Protein AF-A0A7Z9IKF7-F1 (afdb_monomer_lite)

Secondary structure (DSSP, 8-state):
-------S-TTTS-BS-EEEEEETT--S--HHHHHHHHHTTTHHHHHHHHTS----TT-EEEEEPPTT-SBSEEEEEEEE-GGG--HHHHHHHH-

Sequence (95 aa):
MLVRYVDVEPLKHETPMLTVGVLEGTETLTGWLAILDTALGGAIRRALSSGDFRGKSGDELVLYGSGNTGFRRLLLLGLGQSDRLDWESVRRMAG

Radius of gyration: 13.34 Å; chains: 1; bounding box: 36×22×35 Å

Structure (mmCIF, N/CA/C/O backbone):
data_AF-A0A7Z9IKF7-F1
#
_entry.id   AF-A0A7Z9IKF7-F1
#
loop_
_atom_site.group_PDB
_atom_site.id
_atom_site.type_symbol
_atom_site.label_atom_id
_atom_site.label_alt_id
_atom_site.label_comp_id
_atom_site.label_asym_id
_atom_site.label_entity_id
_atom_site.label_seq_id
_atom_site.pdbx_PDB_ins_code
_atom_site.Cartn_x
_atom_site.Cartn_y
_atom_site.Cartn_z
_atom_site.occupancy
_atom_site.B_iso_or_equiv
_atom_site.auth_seq_id
_atom_site.auth_comp_id
_atom_site.auth_asym_id
_atom_site.auth_atom_id
_atom_site.pdbx_PDB_model_num
ATOM 1 N N . MET A 1 1 ? 19.456 -11.699 10.049 1.00 73.50 1 MET A N 1
ATOM 2 C CA . MET A 1 1 ? 18.800 -10.795 9.082 1.00 73.50 1 MET A CA 1
ATOM 3 C C . MET A 1 1 ? 19.719 -9.606 8.857 1.00 73.50 1 MET A C 1
ATOM 5 O O . MET A 1 1 ? 20.153 -9.024 9.840 1.00 73.50 1 MET A O 1
ATOM 9 N N . LEU A 1 2 ? 20.089 -9.307 7.609 1.00 88.06 2 LEU A N 1
ATOM 10 C CA . LEU A 1 2 ? 20.901 -8.131 7.275 1.00 88.06 2 LEU A CA 1
ATOM 11 C C . LEU A 1 2 ? 19.961 -7.011 6.833 1.00 88.06 2 LEU A C 1
ATOM 13 O O . LEU A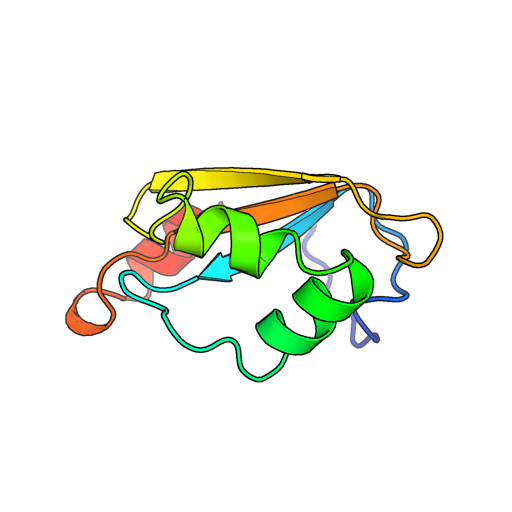 1 2 ? 19.235 -7.175 5.857 1.00 88.06 2 LEU A O 1
ATOM 17 N N . VAL A 1 3 ? 19.976 -5.893 7.554 1.00 89.31 3 VAL A N 1
ATOM 18 C CA . VAL A 1 3 ? 19.222 -4.689 7.192 1.00 89.31 3 VAL A CA 1
ATOM 19 C C . VAL A 1 3 ? 20.166 -3.745 6.459 1.00 89.31 3 VAL A C 1
ATOM 21 O O . VAL A 1 3 ? 21.260 -3.458 6.944 1.00 89.31 3 VAL A O 1
ATOM 24 N N . ARG A 1 4 ? 19.750 -3.272 5.283 1.00 93.38 4 ARG A N 1
ATOM 25 C CA . ARG A 1 4 ? 20.481 -2.274 4.500 1.00 93.38 4 ARG A CA 1
ATOM 26 C C . ARG A 1 4 ? 19.557 -1.103 4.211 1.00 93.38 4 ARG A C 1
ATOM 28 O O . ARG A 1 4 ? 18.495 -1.293 3.629 1.00 93.38 4 ARG A O 1
ATOM 35 N N . TYR A 1 5 ? 19.995 0.095 4.575 1.00 93.19 5 TYR A N 1
ATOM 36 C CA . TYR A 1 5 ? 19.369 1.323 4.108 1.00 93.19 5 TYR A CA 1
ATOM 37 C C . TYR A 1 5 ? 19.803 1.601 2.666 1.00 93.19 5 TYR A C 1
ATOM 39 O O . TYR A 1 5 ? 20.987 1.501 2.337 1.00 93.19 5 TYR A O 1
ATOM 47 N N . VAL A 1 6 ? 18.842 1.926 1.808 1.00 93.06 6 VAL A N 1
ATOM 48 C CA . VAL A 1 6 ? 19.076 2.367 0.432 1.00 93.06 6 VAL A CA 1
ATOM 49 C C . VAL A 1 6 ? 18.234 3.608 0.183 1.00 93.06 6 VAL A C 1
ATOM 51 O O . VAL A 1 6 ? 17.056 3.626 0.526 1.00 93.06 6 VAL A O 1
ATOM 54 N N . ASP A 1 7 ? 18.841 4.631 -0.409 1.00 93.44 7 ASP A N 1
ATOM 55 C CA . ASP A 1 7 ? 18.151 5.849 -0.828 1.00 93.44 7 ASP A CA 1
ATOM 56 C C . ASP A 1 7 ? 17.942 5.790 -2.342 1.00 93.44 7 ASP A C 1
ATOM 58 O O . ASP A 1 7 ? 18.879 5.954 -3.126 1.00 93.44 7 ASP A O 1
ATOM 62 N N . VAL A 1 8 ? 16.737 5.400 -2.746 1.00 91.00 8 VAL A N 1
ATOM 63 C CA . VAL A 1 8 ? 16.380 5.094 -4.135 1.00 91.00 8 VAL A CA 1
ATOM 64 C C . VAL A 1 8 ? 14.918 5.434 -4.385 1.00 91.00 8 VAL A C 1
ATOM 66 O O . VAL A 1 8 ? 14.099 5.422 -3.470 1.00 91.00 8 VAL A O 1
ATOM 69 N N . GLU A 1 9 ? 14.565 5.664 -5.649 1.00 89.12 9 GLU A N 1
ATOM 70 C CA . GLU A 1 9 ? 13.170 5.803 -6.063 1.00 89.12 9 GLU A CA 1
ATOM 71 C C . GLU A 1 9 ? 12.447 4.438 -5.951 1.00 89.12 9 GLU A C 1
ATOM 73 O O . GLU A 1 9 ? 12.756 3.525 -6.727 1.00 89.12 9 GLU A O 1
ATOM 78 N N . PRO A 1 10 ? 11.472 4.263 -5.032 1.00 88.19 10 PRO A N 1
ATOM 79 C CA . PRO A 1 10 ? 10.876 2.956 -4.736 1.00 88.19 10 PRO A CA 1
ATOM 80 C C . PRO A 1 10 ? 10.201 2.295 -5.938 1.00 88.19 10 PRO A C 1
ATOM 82 O O . PRO A 1 10 ? 10.227 1.074 -6.065 1.00 88.19 10 PRO A O 1
ATOM 85 N N . LEU A 1 11 ? 9.626 3.090 -6.848 1.00 91.12 11 LEU A N 1
ATOM 86 C CA . LEU A 1 11 ? 8.970 2.568 -8.049 1.00 91.12 11 LEU A CA 1
ATOM 87 C C . LEU A 1 11 ? 9.943 1.906 -9.026 1.00 91.12 11 LEU A C 1
ATOM 89 O O . LEU A 1 11 ? 9.519 1.028 -9.770 1.00 91.12 11 LEU A O 1
ATOM 93 N N . LYS A 1 12 ? 11.213 2.322 -9.046 1.00 90.38 12 LYS A N 1
ATOM 94 C CA . LYS A 1 12 ? 12.235 1.804 -9.971 1.00 90.38 12 LYS A CA 1
ATOM 95 C C . LYS A 1 12 ? 13.189 0.819 -9.309 1.00 90.38 12 LYS A C 1
ATOM 97 O O . LYS A 1 12 ? 13.966 0.173 -10.003 1.00 90.38 12 LYS A O 1
ATOM 102 N N . HIS A 1 13 ? 13.156 0.706 -7.984 1.00 93.50 13 HIS A N 1
ATOM 103 C CA . HIS A 1 13 ? 14.024 -0.218 -7.276 1.00 93.50 13 HIS A CA 1
ATOM 104 C C . HIS A 1 13 ? 13.610 -1.666 -7.545 1.00 93.50 13 HIS A C 1
ATOM 106 O O . HIS A 1 13 ? 12.471 -2.059 -7.285 1.00 93.50 13 HIS A O 1
ATOM 112 N N . GLU A 1 14 ? 14.547 -2.467 -8.051 1.00 93.69 14 GLU A N 1
ATOM 113 C CA . GLU A 1 14 ? 14.303 -3.881 -8.305 1.00 93.69 14 GLU A CA 1
ATOM 114 C C . GLU A 1 14 ? 14.206 -4.663 -6.995 1.00 93.69 14 GLU A C 1
ATOM 116 O O . GLU A 1 14 ? 15.189 -4.837 -6.273 1.00 93.69 14 GLU A O 1
ATOM 121 N N . THR A 1 15 ? 13.006 -5.157 -6.686 1.00 93.88 15 THR A N 1
ATOM 122 C CA . THR A 1 15 ? 12.770 -5.983 -5.498 1.00 93.88 15 THR A CA 1
ATOM 123 C C . THR A 1 15 ? 11.685 -7.041 -5.737 1.00 93.88 15 THR A C 1
ATOM 125 O O . THR A 1 15 ? 10.690 -6.793 -6.427 1.00 93.88 15 THR A O 1
ATOM 128 N N . PRO A 1 16 ? 11.802 -8.251 -5.157 1.00 94.69 16 PRO A N 1
ATOM 129 C CA . PRO A 1 16 ? 10.734 -9.247 -5.218 1.00 94.69 16 PRO A CA 1
ATOM 130 C C . PRO A 1 16 ? 9.417 -8.792 -4.569 1.00 94.69 16 PRO A C 1
ATOM 132 O O . PRO A 1 16 ? 8.358 -9.326 -4.921 1.00 94.69 16 PRO A O 1
ATOM 135 N N . MET A 1 17 ? 9.489 -7.872 -3.602 1.00 93.94 17 MET A N 1
ATOM 136 C CA . MET A 1 17 ? 8.346 -7.333 -2.868 1.00 93.94 17 MET A CA 1
ATOM 137 C C . MET A 1 17 ? 8.669 -5.942 -2.311 1.00 93.94 17 MET A C 1
ATOM 139 O O . MET A 1 17 ? 9.720 -5.738 -1.704 1.00 93.94 17 MET A O 1
ATOM 143 N N . LEU A 1 18 ? 7.752 -5.003 -2.522 1.00 94.62 18 LEU A N 1
ATOM 144 C CA . LEU A 1 18 ? 7.686 -3.721 -1.827 1.00 94.62 18 LEU A CA 1
ATOM 145 C C . LEU A 1 18 ? 6.543 -3.795 -0.811 1.00 94.62 18 LEU A C 1
ATOM 147 O O . LEU A 1 18 ? 5.490 -4.339 -1.132 1.00 94.62 18 LEU A O 1
ATOM 151 N N . THR A 1 19 ? 6.727 -3.234 0.380 1.00 94.25 19 THR A N 1
ATOM 152 C CA . THR A 1 19 ? 5.703 -3.228 1.432 1.00 94.25 19 THR A CA 1
ATOM 153 C C . THR A 1 19 ? 5.391 -1.799 1.846 1.00 94.25 19 THR A C 1
ATOM 155 O O . THR A 1 19 ? 6.308 -0.996 2.015 1.00 94.25 19 THR A O 1
ATOM 158 N N . VAL A 1 20 ? 4.107 -1.473 1.998 1.00 94.06 20 VAL A N 1
ATOM 159 C CA . VAL A 1 20 ? 3.640 -0.131 2.365 1.00 94.06 20 VAL A CA 1
ATOM 160 C C . VAL A 1 20 ? 2.548 -0.226 3.420 1.00 94.06 20 VAL A C 1
ATOM 162 O O . VAL A 1 20 ? 1.575 -0.958 3.256 1.00 94.06 20 VAL A O 1
ATOM 165 N N . GLY A 1 21 ? 2.712 0.537 4.499 1.00 93.62 21 GLY A N 1
ATOM 166 C CA . GLY A 1 21 ? 1.705 0.675 5.544 1.00 93.62 21 GLY A CA 1
ATOM 167 C C . GLY A 1 21 ? 0.597 1.653 5.147 1.00 93.62 21 GLY A C 1
ATOM 168 O O . GLY A 1 21 ? 0.877 2.721 4.602 1.00 93.62 21 GLY A O 1
ATOM 169 N N . VAL A 1 22 ? -0.653 1.305 5.446 1.00 95.06 22 VAL A N 1
ATOM 170 C CA . VAL A 1 22 ? -1.844 2.125 5.189 1.00 95.06 22 VAL A CA 1
ATOM 171 C C . VAL A 1 22 ? -2.694 2.189 6.456 1.00 95.06 22 VAL A C 1
ATOM 173 O O . VAL A 1 22 ? -2.980 1.161 7.064 1.00 95.06 22 VAL A O 1
ATOM 176 N N . LEU A 1 23 ? -3.094 3.395 6.861 1.00 94.56 23 LEU A N 1
ATOM 177 C CA . LEU A 1 23 ? -3.926 3.620 8.046 1.00 94.56 23 LEU A CA 1
ATOM 178 C C . LEU A 1 23 ? -5.381 3.213 7.803 1.00 94.56 23 LEU A C 1
ATOM 180 O O . LEU A 1 23 ? -5.897 3.335 6.686 1.00 94.56 23 LEU A O 1
ATOM 184 N N . GLU A 1 24 ? -6.052 2.788 8.869 1.00 95.38 24 GLU A N 1
ATOM 185 C CA . GLU A 1 24 ? -7.479 2.494 8.833 1.00 95.38 24 GLU A CA 1
ATOM 186 C C . GLU A 1 24 ? -8.277 3.741 8.437 1.00 95.38 24 GLU A C 1
ATOM 188 O O . GLU A 1 24 ? -8.035 4.837 8.943 1.00 95.38 24 GLU A O 1
ATOM 193 N N . GLY A 1 25 ? -9.233 3.575 7.520 1.00 92.88 25 GLY A N 1
ATOM 194 C CA . GLY A 1 25 ? -10.075 4.686 7.063 1.00 92.88 25 GLY A CA 1
ATOM 195 C C . GLY A 1 25 ? -9.379 5.641 6.088 1.00 92.88 25 GLY A C 1
ATOM 196 O O . GLY A 1 25 ? -9.854 6.753 5.878 1.00 92.88 25 GLY A O 1
ATOM 197 N N . THR A 1 26 ? -8.265 5.234 5.471 1.00 92.88 26 THR A N 1
ATOM 198 C CA . THR A 1 26 ? -7.653 5.999 4.374 1.00 92.88 26 THR A CA 1
ATOM 199 C C . THR A 1 26 ? -8.600 6.043 3.168 1.00 92.88 26 THR A C 1
ATOM 201 O O . THR A 1 26 ? -8.689 5.085 2.406 1.00 92.88 26 THR A O 1
ATOM 204 N N . GLU A 1 27 ? -9.289 7.168 2.972 1.00 86.81 27 GLU A N 1
ATOM 205 C CA . GLU A 1 27 ? -10.193 7.373 1.827 1.00 86.81 27 GLU A CA 1
ATOM 206 C C . GLU A 1 27 ? -9.499 8.065 0.646 1.00 86.81 27 GLU A C 1
ATOM 208 O O . GLU A 1 27 ? -9.749 7.755 -0.520 1.00 86.81 27 GLU A O 1
ATOM 213 N N . THR A 1 28 ? -8.599 9.008 0.942 1.00 90.44 28 THR A N 1
ATOM 214 C CA . THR A 1 28 ? -7.885 9.785 -0.076 1.00 90.44 28 THR A CA 1
ATOM 215 C C . THR A 1 28 ? -6.449 9.303 -0.198 1.00 90.44 28 THR A C 1
ATOM 217 O O . THR A 1 28 ? -5.671 9.361 0.753 1.00 90.44 28 THR A O 1
ATOM 220 N N . LEU A 1 29 ? -6.075 8.871 -1.402 1.00 94.12 29 LEU A N 1
ATOM 221 C CA . LEU A 1 29 ? -4.700 8.493 -1.706 1.00 94.12 29 LEU A CA 1
ATOM 222 C C . LEU A 1 29 ? -3.840 9.747 -1.872 1.00 94.12 29 LEU A C 1
ATOM 224 O O . LEU A 1 29 ? -4.112 10.575 -2.741 1.00 94.12 29 LEU A O 1
ATOM 228 N N . THR A 1 30 ? -2.782 9.865 -1.073 1.00 93.31 30 THR A N 1
ATOM 229 C CA . THR A 1 30 ? -1.814 10.969 -1.141 1.00 93.31 30 THR A CA 1
ATOM 230 C C . THR A 1 30 ? -0.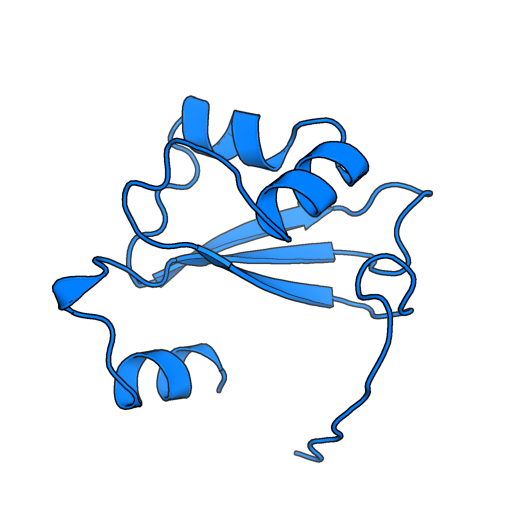376 10.441 -1.126 1.00 93.31 30 THR A C 1
ATOM 232 O O . THR A 1 30 ? -0.132 9.267 -0.834 1.00 93.31 30 THR A O 1
ATOM 235 N N . GLY A 1 31 ? 0.585 11.295 -1.498 1.00 92.75 31 GLY A N 1
ATOM 236 C CA . GLY A 1 31 ? 2.015 10.973 -1.475 1.00 92.75 31 GLY A CA 1
ATOM 237 C C . GLY A 1 31 ? 2.362 9.684 -2.229 1.00 92.75 31 GLY A C 1
ATOM 238 O O . GLY A 1 31 ? 1.890 9.454 -3.344 1.00 92.75 31 GLY A O 1
ATOM 239 N N . TRP A 1 32 ? 3.164 8.823 -1.598 1.00 91.44 32 TRP A N 1
ATOM 240 C CA . TRP A 1 32 ? 3.591 7.545 -2.176 1.00 91.44 32 TRP A CA 1
ATOM 241 C C . TRP A 1 32 ? 2.434 6.618 -2.539 1.00 91.44 32 TRP A C 1
ATOM 243 O O . TRP A 1 32 ? 2.507 5.936 -3.558 1.00 91.44 32 TRP A O 1
ATOM 253 N N . LEU A 1 33 ? 1.350 6.619 -1.760 1.00 93.50 33 LEU A N 1
ATOM 254 C CA . LEU A 1 33 ? 0.217 5.733 -2.011 1.00 93.50 33 LEU A CA 1
ATOM 255 C C . LEU A 1 33 ? -0.505 6.105 -3.318 1.00 93.50 33 LEU A C 1
ATOM 257 O O . LEU A 1 33 ? -0.890 5.222 -4.078 1.00 93.50 33 LEU A O 1
ATOM 261 N N . ALA A 1 34 ? -0.609 7.402 -3.632 1.00 95.44 34 ALA A N 1
ATOM 262 C CA . ALA A 1 34 ? -1.164 7.882 -4.902 1.00 95.44 34 ALA A CA 1
ATOM 263 C C . ALA A 1 34 ? -0.261 7.566 -6.109 1.00 95.44 34 ALA A C 1
ATOM 265 O O . ALA A 1 34 ? -0.749 7.189 -7.178 1.00 95.44 34 ALA A O 1
ATOM 266 N N . ILE A 1 35 ? 1.059 7.700 -5.937 1.00 94.12 35 ILE A N 1
ATOM 267 C CA . ILE A 1 35 ? 2.045 7.379 -6.981 1.00 94.12 35 ILE A CA 1
ATOM 268 C C . ILE A 1 35 ? 1.998 5.878 -7.302 1.00 94.12 35 ILE A C 1
ATOM 270 O O . ILE A 1 35 ? 1.933 5.494 -8.471 1.00 94.12 35 ILE A O 1
ATOM 274 N N . LEU A 1 36 ? 1.969 5.028 -6.271 1.00 94.06 36 LEU A N 1
ATOM 275 C CA . LEU A 1 36 ? 1.863 3.576 -6.424 1.00 94.06 36 LEU A CA 1
ATOM 276 C C . LEU A 1 36 ? 0.538 3.164 -7.067 1.00 94.06 36 LEU A C 1
ATOM 278 O O . LEU A 1 36 ? 0.542 2.343 -7.979 1.00 94.06 36 LEU A O 1
ATOM 282 N N . ASP A 1 37 ? -0.583 3.757 -6.651 1.00 94.81 37 ASP A N 1
ATOM 283 C CA . ASP A 1 37 ? -1.889 3.472 -7.252 1.00 94.81 37 ASP A CA 1
ATOM 284 C C . ASP A 1 37 ? -1.907 3.801 -8.747 1.00 94.81 37 ASP A C 1
ATOM 286 O O . ASP A 1 37 ? -2.382 3.001 -9.551 1.00 94.81 37 ASP A O 1
ATOM 290 N N . THR A 1 38 ? -1.308 4.929 -9.136 1.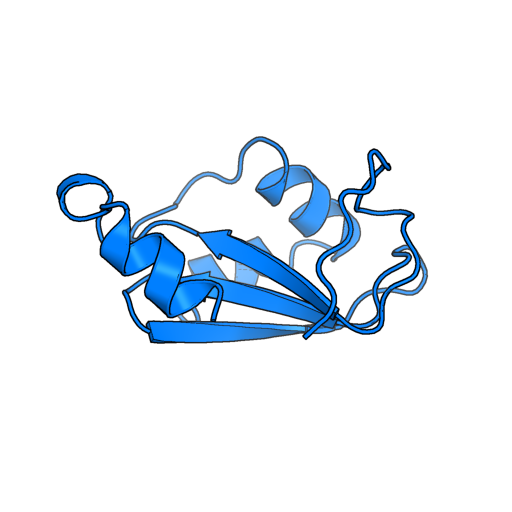00 94.31 38 THR A N 1
ATOM 291 C CA . THR A 1 38 ? -1.176 5.320 -10.546 1.00 94.31 38 THR A CA 1
ATOM 292 C C . THR A 1 38 ? -0.361 4.290 -11.333 1.00 94.31 38 THR A C 1
ATOM 294 O O . THR A 1 38 ? -0.794 3.842 -12.395 1.00 94.31 38 THR A O 1
ATOM 297 N N . ALA A 1 39 ? 0.781 3.849 -10.797 1.00 93.00 39 ALA A N 1
ATOM 298 C CA . ALA A 1 39 ? 1.628 2.835 -11.432 1.00 93.00 39 ALA A CA 1
ATOM 299 C C . ALA A 1 39 ? 0.971 1.441 -11.513 1.00 93.00 39 ALA A C 1
ATOM 301 O O . ALA A 1 39 ? 1.269 0.653 -12.415 1.00 93.00 39 ALA A O 1
ATOM 302 N N . LEU A 1 40 ? 0.044 1.152 -10.597 1.00 93.12 40 LEU A N 1
ATOM 303 C CA . LEU A 1 40 ? -0.759 -0.072 -10.559 1.00 93.12 40 LEU A CA 1
ATOM 304 C C . LEU A 1 40 ? -2.125 0.079 -11.252 1.00 93.12 40 LEU A C 1
ATOM 306 O O . LEU A 1 40 ? -3.001 -0.775 -11.102 1.00 93.12 40 LEU A O 1
ATOM 310 N N . GLY A 1 41 ? -2.337 1.162 -12.006 1.00 93.31 41 GLY A N 1
ATOM 311 C CA . GLY A 1 41 ? -3.560 1.379 -12.778 1.00 93.31 41 GLY A CA 1
ATOM 312 C C . GLY A 1 41 ? -4.825 1.461 -11.918 1.00 93.31 41 GLY A C 1
ATOM 313 O O . GLY A 1 41 ? -5.871 0.942 -12.314 1.00 93.31 41 GLY A O 1
ATOM 314 N N . GLY A 1 42 ? -4.744 2.050 -10.725 1.00 94.62 42 GLY A N 1
ATOM 315 C CA . GLY A 1 42 ? -5.874 2.259 -9.814 1.00 94.62 42 GLY A CA 1
ATOM 316 C C . GLY A 1 42 ? -6.215 1.068 -8.911 1.00 94.62 42 GLY A C 1
ATOM 317 O O . GLY A 1 42 ? -7.332 0.995 -8.394 1.00 94.62 42 GLY A O 1
ATOM 318 N N . ALA A 1 43 ? -5.326 0.077 -8.788 1.00 94.81 43 ALA A N 1
ATOM 319 C CA . ALA A 1 43 ? -5.612 -1.152 -8.045 1.00 94.81 43 ALA A CA 1
ATOM 320 C C . ALA A 1 43 ? -5.806 -0.921 -6.538 1.00 94.81 43 ALA A C 1
ATOM 322 O O . ALA A 1 43 ? -6.678 -1.552 -5.942 1.00 94.81 43 ALA A O 1
ATOM 323 N N . ILE A 1 44 ? -5.051 0.003 -5.937 1.00 95.56 44 ILE A N 1
ATOM 324 C CA . ILE A 1 44 ? -5.157 0.321 -4.507 1.00 95.56 44 ILE A CA 1
ATOM 325 C C . ILE A 1 44 ? -6.501 0.996 -4.247 1.00 95.56 44 ILE A C 1
ATOM 327 O O . ILE A 1 44 ? -7.235 0.598 -3.345 1.00 95.56 44 ILE A O 1
ATOM 331 N N . ARG A 1 45 ? -6.873 1.971 -5.085 1.00 95.88 45 ARG A N 1
ATOM 332 C CA . ARG A 1 45 ? -8.165 2.652 -4.968 1.00 95.88 45 ARG A CA 1
ATOM 333 C C . ARG A 1 45 ? -9.333 1.677 -5.091 1.00 95.88 45 ARG A C 1
ATOM 335 O O . ARG A 1 45 ? -10.277 1.785 -4.317 1.00 95.88 45 ARG A O 1
ATOM 342 N N . ARG A 1 46 ? -9.264 0.717 -6.022 1.00 95.69 46 ARG A N 1
ATOM 343 C CA . ARG A 1 46 ? -10.296 -0.324 -6.175 1.00 95.69 46 ARG A CA 1
ATOM 344 C C . ARG A 1 46 ? -10.406 -1.227 -4.948 1.00 95.69 46 ARG A C 1
ATOM 346 O O . ARG A 1 46 ? -11.520 -1.560 -4.552 1.00 95.69 46 ARG A O 1
ATOM 353 N N . ALA A 1 47 ? -9.282 -1.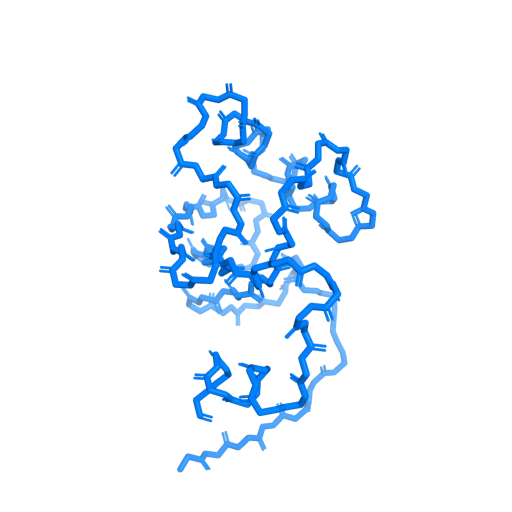606 -4.343 1.00 95.56 47 ALA A N 1
ATOM 354 C CA . ALA A 1 47 ? -9.274 -2.410 -3.121 1.00 95.56 47 ALA A CA 1
ATOM 355 C C . ALA A 1 47 ? -9.899 -1.663 -1.929 1.00 95.56 47 ALA A C 1
ATOM 357 O O . ALA A 1 47 ? -10.688 -2.234 -1.181 1.00 95.56 47 ALA A O 1
ATOM 358 N N . LEU A 1 48 ? -9.612 -0.365 -1.792 1.00 94.94 48 LEU A N 1
ATOM 359 C CA . LEU A 1 48 ? -10.234 0.473 -0.764 1.00 94.94 48 LEU A CA 1
ATOM 360 C C . LEU A 1 48 ? -11.736 0.659 -1.017 1.00 94.94 48 LEU A C 1
ATOM 362 O O . LEU A 1 48 ? -12.540 0.513 -0.101 1.00 94.94 48 LEU A O 1
ATOM 366 N N . SER A 1 49 ? -12.135 0.938 -2.263 1.00 94.38 49 SER A N 1
ATOM 367 C CA . SER A 1 49 ? -13.536 1.213 -2.605 1.00 94.38 49 SER A CA 1
ATOM 368 C C . SER A 1 49 ? -14.440 -0.018 -2.528 1.00 94.38 49 SER A C 1
ATOM 370 O O . SER A 1 49 ? -15.625 0.111 -2.241 1.00 94.38 49 SER A O 1
ATOM 372 N N . SER A 1 50 ? -13.902 -1.207 -2.814 1.00 94.62 50 SER A N 1
ATOM 373 C CA . SER A 1 50 ? -14.612 -2.486 -2.644 1.00 94.62 50 SER A CA 1
ATOM 374 C C . SER A 1 50 ? -14.703 -2.911 -1.177 1.00 94.62 50 SER A C 1
ATOM 376 O O . SER A 1 50 ? -15.589 -3.679 -0.810 1.00 94.62 50 SER A O 1
ATOM 378 N N . GLY A 1 51 ? -13.816 -2.385 -0.328 1.00 93.00 51 GLY A N 1
ATOM 379 C CA . GLY A 1 51 ? -13.693 -2.775 1.070 1.00 93.00 51 GLY A CA 1
ATOM 380 C C . GLY A 1 51 ? -12.894 -4.061 1.286 1.00 93.00 51 GLY A C 1
ATOM 381 O O . GLY A 1 51 ? -12.867 -4.527 2.427 1.00 93.00 51 GLY A O 1
ATOM 382 N N . ASP A 1 52 ? -12.244 -4.587 0.237 1.00 94.06 52 ASP A N 1
ATOM 383 C CA . ASP A 1 52 ? -11.319 -5.731 0.285 1.00 94.06 52 ASP A CA 1
ATOM 384 C C . ASP A 1 52 ? -10.099 -5.441 1.169 1.00 94.06 52 ASP A C 1
ATOM 386 O O . ASP A 1 52 ? -9.495 -6.347 1.738 1.00 94.06 52 ASP A O 1
ATOM 390 N N . PHE A 1 53 ? -9.747 -4.163 1.306 1.00 96.31 53 PHE A N 1
ATOM 391 C CA . PHE A 1 53 ? -8.721 -3.689 2.222 1.00 96.31 53 PHE A CA 1
ATOM 392 C C . PHE A 1 53 ? -9.205 -2.414 2.909 1.00 96.31 53 PHE A C 1
ATOM 394 O O . PHE A 1 53 ? -9.713 -1.509 2.248 1.00 96.31 53 PHE A O 1
ATOM 401 N N . ARG A 1 54 ? -9.060 -2.330 4.238 1.00 95.19 54 ARG A N 1
ATOM 402 C CA . ARG A 1 54 ? -9.504 -1.160 5.020 1.00 95.19 54 ARG A CA 1
ATOM 403 C C . ARG A 1 54 ? -8.391 -0.503 5.822 1.00 95.19 54 ARG A C 1
ATOM 405 O O . ARG A 1 54 ? -8.616 0.580 6.355 1.00 95.19 54 ARG A O 1
ATOM 412 N N . GLY A 1 55 ? -7.221 -1.135 5.901 1.00 95.06 55 GLY A N 1
ATOM 413 C CA . GLY A 1 55 ? -6.079 -0.650 6.669 1.00 95.06 55 GLY A CA 1
ATOM 414 C C . GLY A 1 55 ? -6.155 -0.988 8.159 1.00 95.06 55 GLY A C 1
ATOM 415 O O . GLY A 1 55 ? -5.460 -0.360 8.953 1.00 95.06 55 GLY A O 1
ATOM 416 N N . LYS A 1 56 ? -6.986 -1.958 8.562 1.00 95.25 56 LYS A N 1
ATOM 417 C CA . LYS A 1 56 ? -7.065 -2.408 9.960 1.00 95.25 56 LYS A CA 1
ATOM 418 C C . LYS A 1 56 ? -5.781 -3.113 10.372 1.00 95.25 56 LYS A C 1
ATOM 420 O O . LYS A 1 56 ? -5.088 -3.683 9.540 1.00 95.25 56 LYS A O 1
ATOM 425 N N . SER A 1 57 ? -5.477 -3.115 11.667 1.00 91.38 57 SER A N 1
ATOM 426 C CA . SER A 1 57 ? -4.311 -3.847 12.167 1.00 91.38 57 SER A CA 1
ATOM 427 C C . SER A 1 57 ? -4.414 -5.331 11.798 1.00 91.38 57 SER A C 1
ATOM 429 O O . SER A 1 57 ? -5.411 -5.979 12.121 1.00 91.38 57 SER A O 1
ATOM 431 N N . GLY A 1 58 ? -3.398 -5.842 11.101 1.00 88.56 58 GLY A N 1
ATOM 432 C CA . GLY A 1 58 ? -3.370 -7.213 10.584 1.00 88.56 58 GLY A CA 1
ATOM 433 C C . GLY A 1 58 ? -4.024 -7.406 9.210 1.00 88.56 58 GLY A C 1
ATOM 434 O O . GLY A 1 58 ? -3.989 -8.523 8.702 1.00 88.56 58 GLY A O 1
ATOM 435 N N . ASP A 1 59 ? -4.587 -6.361 8.591 1.00 94.31 59 ASP A N 1
ATOM 436 C CA . ASP A 1 59 ? -4.989 -6.426 7.182 1.00 94.31 59 ASP A CA 1
ATOM 437 C C . ASP A 1 59 ? -3.738 -6.571 6.307 1.00 94.31 59 ASP A C 1
ATOM 439 O O . ASP A 1 59 ? -2.796 -5.779 6.406 1.00 94.31 59 ASP A O 1
ATOM 443 N N . GLU A 1 60 ? -3.766 -7.533 5.391 1.00 95.38 60 GLU A N 1
ATOM 444 C CA . GLU A 1 60 ? -2.729 -7.732 4.386 1.00 95.38 60 GLU A CA 1
ATOM 445 C C . GLU A 1 60 ? -3.371 -7.876 3.008 1.00 95.38 60 GLU A C 1
ATOM 447 O O . GLU A 1 60 ? -4.289 -8.675 2.819 1.00 95.38 60 GLU A O 1
ATOM 452 N N . LEU A 1 61 ? -2.877 -7.124 2.024 1.00 96.81 61 LEU A N 1
ATOM 453 C CA . LEU A 1 61 ? -3.297 -7.285 0.635 1.00 96.81 61 LEU A CA 1
ATOM 454 C C . LEU A 1 61 ? -2.097 -7.266 -0.305 1.00 96.81 61 LEU A C 1
ATOM 456 O O . LEU A 1 61 ? -1.354 -6.288 -0.371 1.00 96.81 61 LEU A O 1
ATOM 460 N N . VAL A 1 62 ? -1.944 -8.337 -1.083 1.00 96.88 62 VAL A N 1
ATOM 461 C CA . VAL A 1 62 ? -0.925 -8.422 -2.131 1.00 96.88 62 VAL A CA 1
ATOM 462 C C . VAL A 1 62 ? -1.513 -7.971 -3.461 1.00 96.88 62 VAL A C 1
ATOM 464 O O . VAL A 1 62 ? -2.452 -8.569 -3.983 1.00 96.88 62 VAL A O 1
ATOM 467 N N . LEU A 1 63 ? -0.896 -6.951 -4.043 1.00 95.25 63 LEU A N 1
ATOM 468 C CA . LEU A 1 63 ? -1.108 -6.512 -5.413 1.00 95.25 63 LEU A CA 1
ATOM 469 C C . LEU A 1 63 ? 0.109 -6.891 -6.255 1.00 95.25 63 LEU A C 1
ATOM 471 O O . LEU A 1 63 ? 1.249 -6.879 -5.786 1.00 95.25 63 LEU A O 1
ATOM 475 N N . TYR A 1 64 ? -0.118 -7.225 -7.517 1.00 92.50 64 TYR A N 1
ATOM 476 C CA . TYR A 1 64 ? 0.962 -7.572 -8.433 1.00 92.50 64 TYR A CA 1
ATOM 477 C C . TYR A 1 64 ? 1.406 -6.335 -9.205 1.00 92.50 64 TYR A C 1
ATOM 479 O O . TYR A 1 64 ? 0.574 -5.574 -9.701 1.00 92.50 64 TYR A O 1
ATOM 487 N N . GLY A 1 65 ? 2.724 -6.135 -9.264 1.00 83.56 65 GLY A N 1
ATOM 488 C CA . GLY A 1 65 ? 3.331 -5.064 -10.043 1.00 83.56 65 GLY A CA 1
ATOM 489 C C . GLY A 1 65 ? 2.967 -5.186 -11.520 1.00 83.56 65 GLY A C 1
ATOM 490 O O . GLY A 1 65 ? 2.752 -6.286 -12.036 1.00 83.56 65 GLY A O 1
ATOM 491 N N . SER A 1 66 ? 2.895 -4.049 -12.203 1.00 77.00 66 SER A N 1
ATOM 492 C CA . SER A 1 66 ? 2.791 -4.010 -13.660 1.00 77.00 66 SER A CA 1
ATOM 493 C C . SER A 1 66 ? 4.201 -4.003 -14.266 1.00 77.00 66 SER A C 1
ATOM 495 O O . SER 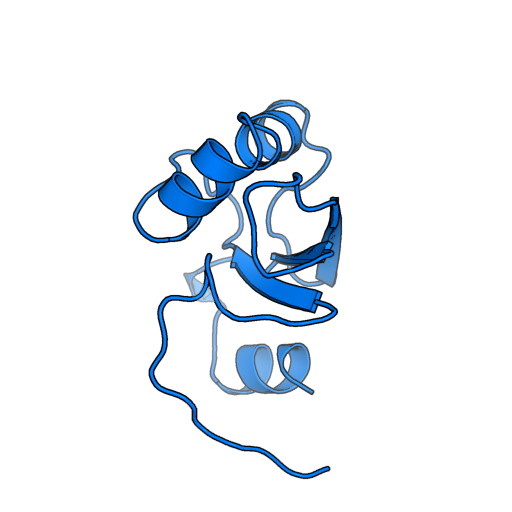A 1 66 ? 5.185 -3.785 -13.562 1.00 77.00 66 SER A O 1
ATOM 497 N N . GLY A 1 67 ? 4.338 -4.201 -15.581 1.00 75.44 67 GLY A N 1
ATOM 498 C CA . GLY A 1 67 ? 5.649 -4.131 -16.252 1.00 75.44 67 GLY A CA 1
ATOM 499 C C . GLY A 1 67 ? 6.385 -2.786 -16.098 1.00 75.44 67 GLY A C 1
ATOM 500 O O . GLY A 1 67 ? 7.552 -2.693 -16.458 1.00 75.44 67 GLY A O 1
ATOM 501 N N . ASN A 1 68 ? 5.722 -1.764 -15.546 1.00 82.00 68 ASN A N 1
ATOM 502 C CA . ASN A 1 68 ? 6.261 -0.423 -15.327 1.00 82.00 68 ASN A CA 1
ATOM 503 C C . ASN A 1 68 ? 6.819 -0.200 -13.906 1.00 82.00 68 ASN A C 1
ATOM 505 O O . ASN A 1 68 ? 7.224 0.920 -13.593 1.00 82.00 68 ASN A O 1
ATOM 509 N N . THR A 1 69 ? 6.832 -1.216 -13.036 1.00 90.56 69 THR A N 1
ATOM 510 C CA . THR A 1 69 ? 7.375 -1.123 -11.670 1.00 90.56 69 THR A CA 1
ATOM 511 C C . THR A 1 69 ? 8.590 -2.031 -11.487 1.00 90.56 69 THR A C 1
ATOM 513 O O . THR A 1 69 ? 8.586 -3.173 -11.934 1.00 90.56 69 THR A O 1
ATOM 516 N N . GLY A 1 70 ? 9.614 -1.558 -10.771 1.00 92.62 70 GLY A N 1
ATOM 517 C CA . GLY A 1 70 ? 10.794 -2.352 -10.402 1.00 92.62 70 GLY A CA 1
ATOM 518 C C . GLY A 1 70 ? 10.481 -3.469 -9.398 1.00 92.62 70 GLY A C 1
ATOM 519 O O . GLY A 1 70 ? 11.183 -4.479 -9.335 1.00 92.62 70 GLY A O 1
ATOM 520 N N . PHE A 1 71 ? 9.391 -3.340 -8.640 1.00 94.38 71 PHE A N 1
ATOM 521 C CA . PHE A 1 71 ? 8.921 -4.399 -7.755 1.00 94.38 71 PHE A CA 1
ATOM 522 C C . PHE A 1 71 ? 7.972 -5.372 -8.467 1.00 94.38 71 PHE A C 1
ATOM 524 O O . PHE A 1 71 ? 7.145 -4.977 -9.288 1.00 94.38 71 PHE A O 1
ATOM 531 N N . ARG A 1 72 ? 8.037 -6.660 -8.101 1.00 93.75 72 ARG A N 1
ATOM 532 C CA . ARG A 1 72 ? 7.118 -7.689 -8.637 1.00 93.75 72 ARG A CA 1
ATOM 533 C C . ARG A 1 72 ? 5.777 -7.748 -7.904 1.00 93.75 72 ARG A C 1
ATOM 535 O O . ARG A 1 72 ? 4.76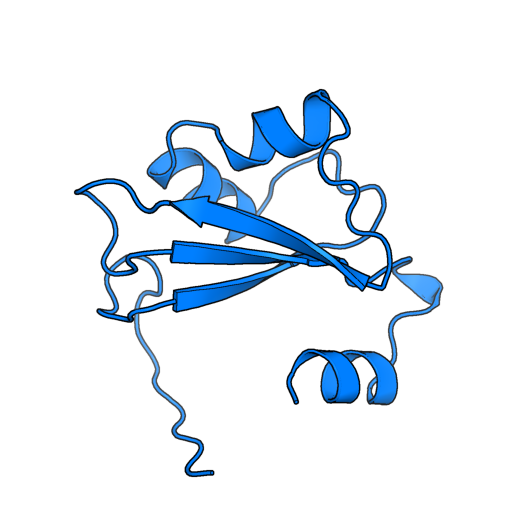2 -8.113 -8.491 1.00 93.75 72 ARG A O 1
ATOM 542 N N . ARG A 1 73 ? 5.778 -7.440 -6.607 1.00 95.62 73 ARG A N 1
ATOM 543 C CA . ARG A 1 73 ? 4.606 -7.481 -5.719 1.00 95.62 73 ARG A CA 1
ATOM 544 C C . ARG A 1 73 ? 4.626 -6.274 -4.793 1.00 95.62 73 ARG A C 1
ATOM 546 O O . ARG A 1 73 ? 5.696 -5.906 -4.313 1.00 95.62 73 ARG A O 1
ATOM 553 N N . LEU A 1 74 ? 3.458 -5.708 -4.534 1.00 95.31 74 LEU A N 1
ATOM 554 C CA . LEU A 1 74 ? 3.221 -4.714 -3.498 1.00 95.31 74 LEU A CA 1
ATOM 555 C C . LEU A 1 74 ? 2.375 -5.360 -2.400 1.00 95.31 74 LEU A C 1
ATOM 557 O O . LEU A 1 74 ? 1.271 -5.817 -2.677 1.00 95.31 74 LEU A O 1
ATOM 561 N N . LEU A 1 75 ? 2.881 -5.390 -1.173 1.00 95.81 75 LEU A N 1
ATOM 562 C CA . LEU A 1 75 ? 2.123 -5.771 0.013 1.00 95.81 75 LEU A CA 1
ATOM 563 C C . LEU A 1 75 ? 1.631 -4.503 0.716 1.00 95.81 75 LEU A C 1
ATOM 565 O O . LEU A 1 75 ? 2.432 -3.687 1.171 1.00 95.81 75 LEU A O 1
ATOM 569 N N . LEU A 1 76 ? 0.316 -4.341 0.803 1.00 96.06 76 LEU A N 1
ATOM 570 C CA . LEU A 1 76 ? -0.307 -3.353 1.674 1.00 96.06 76 LEU A CA 1
ATOM 571 C C . LEU A 1 76 ? -0.471 -3.966 3.060 1.00 96.06 76 LEU A C 1
ATOM 573 O O . LEU A 1 76 ? -1.052 -5.042 3.186 1.00 96.06 76 LEU A O 1
ATOM 577 N N . LEU A 1 77 ? 0.026 -3.269 4.077 1.00 95.44 77 LEU A N 1
ATOM 578 C CA . LEU A 1 77 ? -0.148 -3.634 5.478 1.00 95.44 77 LEU A CA 1
ATOM 579 C C . LEU A 1 77 ? -1.052 -2.620 6.165 1.00 95.44 77 LEU A C 1
ATOM 581 O O . LEU A 1 77 ? -0.798 -1.416 6.110 1.00 95.44 77 LEU A O 1
ATOM 585 N N . GLY A 1 78 ? -2.094 -3.090 6.834 1.00 94.94 78 GLY A N 1
ATOM 586 C CA . GLY A 1 78 ? -2.962 -2.233 7.622 1.00 94.94 78 GLY A CA 1
ATOM 587 C C . GLY A 1 78 ? -2.320 -1.854 8.953 1.00 94.94 78 GLY A C 1
ATOM 588 O O . GLY A 1 78 ? -2.027 -2.708 9.789 1.00 94.94 78 GLY A O 1
ATOM 589 N N . LEU A 1 79 ? -2.095 -0.555 9.139 1.00 93.81 79 LEU A N 1
ATOM 590 C CA . LEU A 1 79 ? -1.483 0.034 10.333 1.00 93.81 79 LEU A CA 1
ATOM 591 C C . LEU A 1 79 ? -2.488 0.196 11.488 1.00 93.81 79 LEU A C 1
ATOM 593 O O . LEU A 1 79 ? -2.092 0.479 12.615 1.00 93.81 79 LEU A O 1
ATOM 597 N N . GLY A 1 80 ? -3.783 0.007 11.227 1.00 93.62 80 GLY A N 1
ATOM 598 C CA . GLY A 1 80 ? -4.851 0.270 12.181 1.00 93.62 80 GLY A CA 1
ATOM 599 C C . GLY A 1 80 ? -5.162 1.759 12.321 1.00 93.62 80 GLY A C 1
ATOM 600 O O . GLY A 1 80 ? -4.829 2.580 11.463 1.00 93.62 80 GLY A O 1
ATOM 601 N N . GLN A 1 81 ? -5.851 2.093 13.408 1.00 94.56 81 GLN A N 1
ATOM 602 C CA . GLN A 1 81 ? -6.276 3.457 13.705 1.00 94.56 81 GLN A CA 1
ATOM 603 C C . GLN A 1 81 ? -5.066 4.338 14.029 1.00 94.56 81 GLN A C 1
ATOM 605 O O . GLN A 1 81 ? -4.172 3.937 14.775 1.00 94.56 81 GLN A O 1
ATOM 610 N N . SER A 1 82 ? -5.042 5.554 13.487 1.00 91.06 82 SER A N 1
ATOM 611 C CA . SER A 1 82 ? -3.906 6.473 13.625 1.00 91.06 82 SER A CA 1
ATOM 612 C C . SER A 1 82 ? -3.604 6.878 15.068 1.00 91.06 82 SER A C 1
ATOM 614 O O . SER A 1 82 ? -2.455 7.148 15.395 1.00 91.06 82 SER A O 1
ATOM 616 N N . ASP A 1 83 ? -4.620 6.927 15.928 1.00 91.81 83 ASP A N 1
ATOM 617 C CA . ASP A 1 83 ? -4.505 7.253 17.355 1.00 91.81 83 ASP A CA 1
ATOM 618 C C . ASP A 1 83 ? -3.909 6.111 18.194 1.00 91.81 83 ASP A C 1
ATOM 620 O O . ASP A 1 83 ? -3.462 6.338 19.317 1.00 91.81 83 ASP A O 1
ATOM 624 N N . ARG A 1 84 ? -3.881 4.891 17.648 1.00 89.44 84 ARG A N 1
ATOM 625 C CA . ARG A 1 84 ? -3.314 3.690 18.278 1.00 89.44 84 ARG A CA 1
ATOM 626 C C . ARG A 1 84 ? -1.966 3.279 17.693 1.00 89.44 84 ARG A C 1
ATOM 628 O O . ARG A 1 84 ? -1.399 2.288 18.145 1.00 89.44 84 ARG A O 1
ATOM 635 N N . LEU A 1 85 ? -1.466 4.003 16.692 1.00 89.38 85 LEU A N 1
ATOM 636 C CA . LEU A 1 85 ? -0.182 3.710 16.072 1.00 89.38 85 LEU A CA 1
ATOM 637 C C . LEU A 1 85 ? 0.958 4.116 17.015 1.00 89.38 85 LEU A C 1
ATOM 639 O O . LEU A 1 85 ? 1.173 5.297 17.282 1.00 89.38 85 LEU A O 1
ATOM 643 N N . ASP A 1 86 ? 1.712 3.128 17.487 1.00 90.94 86 ASP A N 1
ATOM 644 C CA . ASP A 1 86 ? 2.879 3.313 18.349 1.00 90.94 86 ASP A CA 1
ATOM 645 C C . ASP A 1 86 ? 4.127 2.594 17.806 1.00 90.94 86 ASP A C 1
ATOM 647 O O . ASP A 1 86 ? 4.080 1.827 16.841 1.00 90.94 86 ASP A O 1
ATOM 651 N N . TRP A 1 87 ? 5.283 2.834 18.425 1.00 91.31 87 TRP A N 1
ATOM 652 C CA . TRP A 1 87 ? 6.544 2.233 17.982 1.00 91.31 87 TRP A CA 1
ATOM 653 C C . TRP A 1 87 ? 6.545 0.702 18.023 1.00 91.31 87 TRP A C 1
ATOM 655 O O . TRP A 1 87 ? 7.182 0.068 17.183 1.00 91.31 87 TRP A O 1
ATOM 665 N N . GLU A 1 88 ? 5.835 0.105 18.979 1.00 89.69 88 GLU A N 1
ATOM 666 C CA . GLU A 1 88 ? 5.767 -1.347 19.128 1.00 89.69 88 GLU A CA 1
ATOM 667 C C . GLU A 1 88 ? 4.917 -1.974 18.016 1.00 89.69 88 GLU A C 1
ATOM 669 O O . GLU A 1 88 ? 5.297 -2.997 17.448 1.00 89.69 88 GLU A O 1
ATOM 674 N N . SER A 1 89 ? 3.810 -1.337 17.640 1.00 85.50 89 SER A N 1
ATOM 675 C CA . SER A 1 89 ? 2.978 -1.748 16.512 1.00 85.50 89 SER A CA 1
ATOM 676 C C . SER A 1 89 ? 3.751 -1.678 15.191 1.00 85.50 89 SER A C 1
ATOM 678 O O . SER A 1 89 ? 3.764 -2.660 14.449 1.00 85.50 89 SER A O 1
ATOM 680 N N . VAL A 1 90 ? 4.505 -0.598 14.945 1.00 87.00 90 VAL A N 1
ATOM 681 C CA . VAL A 1 90 ? 5.372 -0.480 13.759 1.00 87.00 90 VAL A CA 1
ATOM 682 C C . VAL A 1 90 ? 6.450 -1.563 13.759 1.00 87.00 90 VAL A C 1
ATOM 684 O O . VAL A 1 90 ? 6.655 -2.220 12.738 1.00 87.00 90 VAL A O 1
ATOM 687 N N . ARG A 1 91 ? 7.112 -1.798 14.901 1.00 88.19 91 ARG A N 1
ATOM 688 C CA . ARG A 1 91 ? 8.121 -2.857 15.038 1.00 88.19 91 ARG A CA 1
ATOM 689 C C . ARG A 1 91 ? 7.533 -4.230 14.705 1.00 88.19 91 ARG A C 1
ATOM 691 O O . ARG A 1 91 ? 8.132 -4.968 13.931 1.00 88.19 91 ARG A O 1
ATOM 698 N N . ARG A 1 92 ? 6.374 -4.577 15.272 1.00 85.06 92 ARG A N 1
ATOM 699 C CA . ARG A 1 92 ? 5.721 -5.879 15.044 1.00 85.06 92 ARG A CA 1
ATOM 700 C C . ARG A 1 92 ? 5.358 -6.107 13.586 1.00 85.06 92 ARG A C 1
ATOM 702 O O . ARG A 1 92 ? 5.454 -7.232 13.115 1.00 85.06 92 ARG A O 1
ATOM 709 N N . MET A 1 93 ? 4.955 -5.052 12.887 1.00 83.38 93 MET A N 1
ATOM 710 C CA . MET A 1 93 ? 4.625 -5.130 11.467 1.00 83.38 93 MET A CA 1
ATOM 711 C C . MET A 1 93 ? 5.866 -5.225 10.575 1.00 83.38 93 MET A C 1
ATOM 713 O O . MET A 1 93 ? 5.818 -5.868 9.532 1.00 83.38 93 MET A O 1
ATOM 717 N N . ALA A 1 94 ? 6.969 -4.586 10.968 1.00 82.88 94 ALA A N 1
ATOM 718 C CA . ALA A 1 94 ? 8.225 -4.631 10.223 1.00 82.88 94 ALA A CA 1
ATOM 719 C C . ALA A 1 94 ? 8.976 -5.971 10.367 1.00 82.88 94 ALA A C 1
ATOM 721 O O . ALA A 1 94 ? 9.709 -6.340 9.445 1.00 82.88 94 ALA A O 1
ATOM 722 N N . GLY A 1 95 ? 8.761 -6.696 11.475 1.00 77.00 95 GLY A N 1
ATOM 723 C CA . GLY A 1 95 ? 9.413 -7.977 11.786 1.00 77.00 95 GLY A CA 1
ATOM 724 C C . GLY A 1 95 ? 10.668 -7.853 12.644 1.00 77.00 95 GLY A C 1
ATOM 725 O O . GLY A 1 95 ? 11.492 -6.941 12.402 1.00 77.00 95 GLY A O 1
#

pLDDT: mean 91.88, std 4.67, range [73.5, 96.88]

Foldseek 3Di:
DDDDDDDDDQQQAADQEDEDQDEAPPQDQDDPRVVVCVQLVNPVNVCCVVVVAGLAAPDWDKDAGDPRGNYGIYIYGRQYHPVPRDPVSVVVVVD